Protein AF-A0A967L932-F1 (afdb_monomer_lite)

Radius of gyration: 12.05 Å; chains: 1; bounding box: 28×18×35 Å

Foldseek 3Di:
DCVDPVDPCVVHDDPQQQQLLAAFQTWRWDDDVVPDIWIWGRHDHRRDRDTHTDDDDDDDD

Secondary structure (DSSP, 8-state):
-TT-TTSTTTT---TTTGGGGS-TT-EEEEEETTTEEEEEEE-SPTTS--EEE--------

Structure (mmCIF, N/CA/C/O backbone):
data_AF-A0A967L932-F1
#
_entry.id   AF-A0A967L932-F1
#
loop_
_atom_site.group_PDB
_atom_site.id
_atom_site.type_symbol
_atom_site.label_atom_id
_atom_site.label_alt_id
_atom_site.label_comp_id
_atom_site.label_asym_id
_atom_site.label_entity_id
_atom_site.label_seq_id
_atom_site.pdbx_PDB_ins_code
_atom_site.Cartn_x
_atom_site.Cartn_y
_atom_site.Cartn_z
_atom_site.occupancy
_atom_site.B_iso_or_equiv
_atom_site.auth_seq_id
_atom_site.auth_comp_id
_atom_site.auth_asym_id
_atom_site.auth_atom_id
_atom_site.pdbx_PDB_model_num
ATOM 1 N N . GLY A 1 1 ? -5.600 -6.611 4.666 1.00 92.62 1 GLY A N 1
ATOM 2 C CA . GLY A 1 1 ? -7.007 -6.170 4.713 1.00 92.62 1 GLY A CA 1
ATOM 3 C C . GLY A 1 1 ? -7.414 -5.799 6.129 1.00 92.62 1 GLY A C 1
ATOM 4 O O . GLY A 1 1 ? -6.535 -5.695 6.977 1.00 92.62 1 GLY A O 1
ATOM 5 N N . PRO A 1 2 ? -8.712 -5.633 6.434 1.00 96.56 2 PRO A N 1
ATOM 6 C CA . PRO A 1 2 ? -9.166 -5.056 7.707 1.00 96.56 2 PRO A CA 1
ATOM 7 C C . PRO A 1 2 ? -8.940 -5.976 8.920 1.00 96.56 2 PRO A C 1
ATOM 9 O O . PRO A 1 2 ? -8.930 -5.517 10.052 1.00 96.56 2 PRO A O 1
ATOM 12 N N . ARG A 1 3 ? -8.709 -7.276 8.690 1.00 97.12 3 ARG A N 1
ATOM 13 C CA . ARG A 1 3 ? -8.404 -8.280 9.727 1.00 97.12 3 ARG A CA 1
ATOM 14 C C . ARG A 1 3 ? -6.906 -8.551 9.917 1.00 97.12 3 ARG A C 1
ATOM 16 O O . ARG A 1 3 ? -6.543 -9.397 10.722 1.00 97.12 3 ARG A O 1
ATOM 23 N N . ASP A 1 4 ? -6.048 -7.879 9.154 1.00 97.88 4 ASP A N 1
ATOM 24 C CA . ASP A 1 4 ? -4.596 -8.076 9.170 1.00 97.88 4 ASP A CA 1
ATOM 25 C C . ASP A 1 4 ? -3.920 -6.870 9.842 1.00 97.88 4 ASP A C 1
ATOM 27 O O . ASP A 1 4 ? -3.899 -5.803 9.224 1.00 97.88 4 ASP A O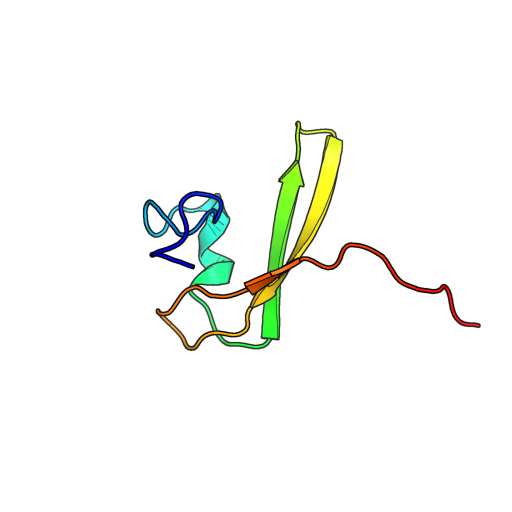 1
ATOM 31 N N . PRO A 1 5 ? -3.351 -7.013 11.057 1.00 98.06 5 PRO A N 1
ATOM 32 C CA . PRO A 1 5 ? -2.707 -5.918 11.788 1.00 98.06 5 PRO A CA 1
ATOM 33 C C . PRO A 1 5 ? -1.564 -5.214 11.048 1.00 98.06 5 PRO A C 1
ATOM 35 O O . PRO A 1 5 ? -1.263 -4.063 11.365 1.00 98.06 5 PRO A O 1
ATOM 38 N N . ALA A 1 6 ? -0.928 -5.868 10.071 1.00 97.56 6 ALA A N 1
ATOM 39 C CA . ALA A 1 6 ? 0.126 -5.261 9.259 1.00 97.56 6 ALA A CA 1
ATOM 40 C C . ALA A 1 6 ? -0.430 -4.412 8.102 1.00 97.56 6 ALA A C 1
ATOM 42 O O . ALA A 1 6 ? 0.290 -3.621 7.488 1.00 97.56 6 ALA A O 1
ATOM 43 N N . SER A 1 7 ? -1.715 -4.559 7.784 1.00 98.00 7 SER A N 1
ATOM 44 C CA . SER A 1 7 ? -2.347 -3.851 6.684 1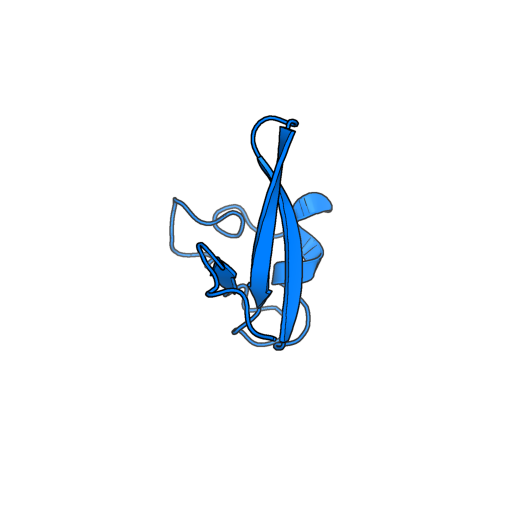.00 98.00 7 SER A CA 1
ATOM 45 C C . SER A 1 7 ? -2.690 -2.416 7.063 1.00 98.00 7 SER A C 1
ATOM 47 O O . SER A 1 7 ? -3.264 -2.141 8.115 1.00 98.00 7 SER A O 1
ATOM 49 N N . HIS A 1 8 ? -2.477 -1.489 6.130 1.00 97.94 8 HIS A N 1
ATOM 50 C CA . HIS A 1 8 ? -2.934 -0.108 6.294 1.00 97.94 8 HIS A CA 1
ATOM 51 C C . HIS A 1 8 ? -4.460 0.026 6.393 1.00 97.94 8 HIS A C 1
ATOM 53 O O . HIS A 1 8 ? -4.933 1.081 6.799 1.00 97.94 8 HIS A O 1
ATOM 59 N N . ALA A 1 9 ? -5.221 -1.016 6.052 1.00 98.06 9 ALA A N 1
ATOM 60 C CA . ALA A 1 9 ? -6.672 -1.057 6.203 1.00 98.06 9 ALA A CA 1
ATOM 61 C C . ALA A 1 9 ? -7.146 -1.536 7.591 1.00 98.06 9 ALA A C 1
ATOM 63 O O . ALA A 1 9 ? -8.336 -1.445 7.876 1.00 98.06 9 ALA A O 1
ATOM 64 N N . TYR A 1 10 ? -6.250 -2.034 8.458 1.00 98.19 10 TYR A N 1
ATOM 65 C CA . TYR A 1 10 ? -6.609 -2.611 9.765 1.00 98.19 10 TYR A CA 1
ATOM 66 C C . TYR A 1 10 ? -7.402 -1.652 10.661 1.00 98.19 10 TYR A C 1
ATOM 68 O O . TYR A 1 10 ? -8.294 -2.063 11.394 1.00 98.19 10 TYR A O 1
ATOM 76 N N . ARG A 1 11 ? -7.089 -0.352 10.589 1.00 97.38 11 ARG A N 1
ATOM 77 C CA . ARG A 1 11 ? -7.753 0.704 11.372 1.00 97.38 11 ARG A CA 1
ATOM 78 C C . ARG A 1 11 ? -8.847 1.446 10.595 1.00 97.38 11 ARG A C 1
ATOM 80 O O . ARG A 1 11 ? -9.239 2.534 11.001 1.00 97.38 11 ARG A O 1
ATOM 87 N N . GLY A 1 12 ? -9.322 0.877 9.490 1.00 97.31 12 GLY A N 1
ATOM 88 C CA . GLY A 1 12 ? -10.333 1.493 8.635 1.00 97.31 12 GLY A CA 1
ATOM 89 C C . GLY A 1 12 ? -9.778 2.508 7.631 1.00 97.31 12 GLY A C 1
ATOM 90 O O . GLY A 1 12 ? -8.567 2.612 7.397 1.00 97.31 12 GLY A O 1
ATOM 91 N N . GLU A 1 13 ? -10.700 3.215 6.979 1.00 97.88 13 GLU A N 1
ATOM 92 C CA . GLU A 1 13 ? -10.388 4.174 5.922 1.00 97.88 13 GLU A CA 1
ATOM 93 C C . GLU A 1 13 ? -9.817 5.480 6.493 1.00 97.88 13 GLU A C 1
ATOM 95 O O . GLU A 1 13 ? -10.274 6.025 7.496 1.00 97.88 13 GLU A O 1
ATOM 100 N N . THR A 1 14 ? -8.811 6.010 5.809 1.00 97.94 14 THR A N 1
ATOM 101 C CA . THR A 1 14 ? -8.193 7.315 6.031 1.00 97.94 14 THR A CA 1
ATOM 102 C C . THR A 1 14 ? -7.979 7.991 4.674 1.00 97.94 14 THR A C 1
ATOM 104 O O . THR A 1 14 ? -7.876 7.302 3.656 1.00 97.94 14 THR A O 1
ATOM 107 N N . PRO A 1 15 ? -7.787 9.323 4.616 1.00 97.81 15 PRO A N 1
ATOM 108 C CA . PRO A 1 15 ? -7.474 9.997 3.354 1.00 97.81 15 PRO A CA 1
ATOM 109 C C . PRO A 1 15 ? -6.269 9.391 2.619 1.00 97.81 15 PRO A C 1
ATOM 111 O O . PRO A 1 15 ? -6.256 9.328 1.394 1.00 97.81 15 PRO A O 1
ATOM 114 N N . ARG A 1 16 ? -5.274 8.887 3.367 1.00 97.00 16 ARG A N 1
ATOM 115 C CA . ARG A 1 16 ? -4.065 8.268 2.811 1.00 97.00 16 ARG A CA 1
ATOM 116 C C . ARG A 1 16 ? -4.338 6.925 2.136 1.00 97.00 16 ARG A C 1
ATOM 118 O O . ARG A 1 16 ? -3.698 6.640 1.132 1.00 97.00 16 ARG A O 1
ATOM 125 N N . ASN A 1 17 ? -5.183 6.069 2.711 1.00 97.94 17 ASN A N 1
ATOM 126 C CA . ASN A 1 17 ? -5.413 4.703 2.218 1.00 97.94 17 ASN A CA 1
ATOM 127 C C . ASN A 1 17 ? -6.723 4.553 1.428 1.00 97.94 17 ASN A C 1
ATOM 129 O O . ASN A 1 17 ? -7.018 3.441 1.007 1.00 97.94 17 ASN A O 1
ATOM 133 N N . ARG A 1 18 ? -7.476 5.640 1.200 1.00 97.88 18 ARG A N 1
ATOM 134 C CA . ARG A 1 18 ? -8.783 5.639 0.523 1.00 97.88 18 ARG A CA 1
ATOM 135 C C . ARG A 1 18 ? -8.806 4.823 -0.764 1.00 97.88 18 ARG A C 1
ATOM 137 O O . ARG A 1 18 ? -9.777 4.121 -1.017 1.00 97.88 18 ARG A O 1
ATOM 144 N N . SER A 1 19 ? -7.740 4.862 -1.567 1.00 97.44 19 SER A N 1
ATOM 145 C CA . SER A 1 19 ? -7.719 4.082 -2.807 1.00 97.44 19 SER A CA 1
ATOM 146 C C . SER A 1 19 ? -7.771 2.567 -2.576 1.00 97.44 19 SER A C 1
ATOM 148 O O . SER A 1 19 ? -8.300 1.878 -3.437 1.00 97.44 19 SER A O 1
ATOM 150 N N . MET A 1 20 ? -7.342 2.047 -1.414 1.00 97.94 20 MET A N 1
ATOM 151 C CA . MET A 1 20 ? -7.524 0.633 -1.039 1.00 97.94 20 MET A CA 1
ATOM 152 C C . MET A 1 20 ? -8.988 0.214 -0.886 1.00 97.94 20 MET A C 1
ATOM 154 O O . MET A 1 20 ? -9.265 -0.976 -0.959 1.00 97.94 20 MET A O 1
ATOM 158 N N . PHE A 1 21 ? -9.894 1.160 -0.633 1.00 98.19 21 PHE A N 1
ATOM 159 C CA . PHE A 1 21 ? -11.332 0.926 -0.452 1.00 98.19 21 PHE A CA 1
ATOM 160 C C . PHE A 1 21 ? -12.121 1.160 -1.752 1.00 98.19 21 PHE A C 1
ATOM 162 O O . PHE A 1 21 ? -13.342 1.007 -1.778 1.00 98.19 21 PHE A O 1
ATOM 169 N N . GLY A 1 22 ? -11.426 1.564 -2.821 1.00 96.69 22 GLY A N 1
ATOM 170 C CA . GLY A 1 22 ? -11.987 1.776 -4.148 1.00 96.69 22 GLY A CA 1
ATOM 171 C C . GLY A 1 22 ? -12.135 0.479 -4.957 1.00 96.69 22 GLY A C 1
ATOM 172 O O . GLY A 1 22 ? -12.050 -0.617 -4.408 1.00 96.69 22 GLY A O 1
ATOM 173 N N . PRO A 1 23 ? -12.369 0.586 -6.275 1.00 97.62 23 PRO A N 1
ATOM 174 C CA . PRO A 1 23 ? -12.562 -0.580 -7.131 1.00 97.62 23 PRO A CA 1
ATOM 175 C C . PRO A 1 23 ? -11.292 -1.435 -7.267 1.00 97.62 23 PRO A C 1
ATOM 177 O O . PRO A 1 23 ? -10.170 -0.918 -7.303 1.00 97.62 23 PRO A O 1
ATOM 180 N N . ARG A 1 24 ? -11.482 -2.752 -7.432 1.00 97.94 24 ARG A N 1
ATOM 181 C CA . ARG A 1 24 ? -10.419 -3.702 -7.797 1.00 97.94 24 ARG A CA 1
ATOM 182 C C . ARG A 1 24 ? -9.617 -3.217 -9.012 1.00 97.94 24 ARG A C 1
ATOM 184 O O . ARG A 1 24 ? -10.171 -2.655 -9.955 1.00 97.94 24 ARG A O 1
ATOM 191 N N . GLY A 1 25 ? -8.308 -3.444 -8.991 1.00 97.50 25 GLY A N 1
ATOM 192 C CA . GLY A 1 25 ? -7.368 -2.970 -10.011 1.00 97.50 25 GLY A CA 1
ATOM 193 C C . GLY A 1 25 ? -6.851 -1.544 -9.792 1.00 97.50 25 GLY A C 1
ATOM 194 O O . GLY A 1 25 ? -5.884 -1.153 -10.444 1.00 97.50 25 GLY A O 1
ATOM 195 N N . ALA A 1 26 ? -7.421 -0.775 -8.856 1.00 97.69 26 ALA A N 1
ATOM 196 C CA . ALA A 1 26 ? -6.859 0.515 -8.472 1.00 97.69 26 ALA A CA 1
ATOM 197 C C . ALA A 1 26 ? -5.456 0.363 -7.860 1.00 97.69 26 ALA A C 1
ATOM 199 O O . ALA A 1 26 ? -5.119 -0.655 -7.248 1.00 97.69 26 ALA A O 1
ATOM 200 N N . LEU A 1 27 ? -4.644 1.415 -7.984 1.00 98.25 27 LEU A N 1
ATOM 201 C CA . LEU A 1 27 ? -3.341 1.483 -7.33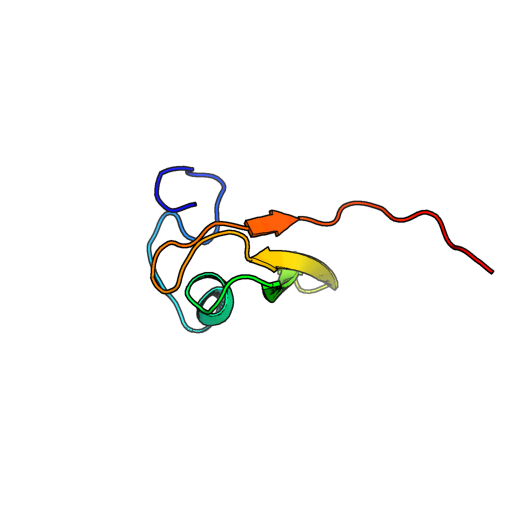6 1.00 98.25 27 LEU A CA 1
ATOM 202 C C . LEU A 1 27 ? -3.445 2.179 -5.979 1.00 98.25 27 LEU A C 1
ATOM 204 O O . LEU A 1 27 ? -3.921 3.311 -5.849 1.00 98.25 27 LEU A O 1
ATOM 208 N N . TYR A 1 28 ? -2.925 1.511 -4.957 1.00 98.44 28 TYR A N 1
ATOM 209 C CA . TYR A 1 28 ? -2.638 2.110 -3.667 1.00 98.44 28 TYR A CA 1
ATOM 210 C C . TYR A 1 28 ? -1.136 2.341 -3.520 1.00 98.44 28 TYR A C 1
ATOM 212 O O . TYR A 1 28 ? -0.365 1.428 -3.211 1.00 98.44 28 TYR A O 1
ATOM 220 N N . VAL A 1 29 ? -0.729 3.589 -3.755 1.00 98.31 29 VAL A N 1
ATOM 221 C CA . VAL A 1 29 ? 0.667 4.026 -3.701 1.00 98.31 29 VAL A CA 1
ATOM 222 C C . VAL A 1 29 ? 0.877 4.931 -2.494 1.00 98.31 29 VAL A C 1
ATOM 224 O O . VAL A 1 29 ? 0.117 5.871 -2.273 1.00 98.31 29 VAL A O 1
ATOM 227 N N . TYR A 1 30 ? 1.919 4.667 -1.706 1.00 97.88 30 TYR A N 1
ATOM 228 C CA . TYR A 1 30 ? 2.260 5.491 -0.546 1.00 97.88 30 TYR A CA 1
ATOM 229 C C . TYR A 1 30 ? 3.772 5.669 -0.380 1.00 97.88 30 TYR A C 1
ATOM 231 O O . TYR A 1 30 ? 4.566 4.875 -0.887 1.00 97.88 30 TYR A O 1
ATOM 239 N N . ARG A 1 31 ? 4.173 6.700 0.379 1.00 97.75 31 ARG A N 1
ATOM 240 C CA . ARG A 1 31 ? 5.564 6.894 0.817 1.00 97.75 31 ARG A CA 1
ATOM 241 C C . ARG A 1 31 ? 5.875 6.060 2.055 1.00 97.75 31 ARG A C 1
ATOM 243 O O . ARG A 1 31 ? 5.249 6.250 3.097 1.00 97.75 31 ARG A O 1
ATOM 250 N N . SER A 1 32 ? 6.856 5.172 1.957 1.00 96.81 32 SER A N 1
ATOM 251 C CA . SER A 1 32 ? 7.477 4.488 3.091 1.00 96.81 32 SER A CA 1
ATOM 252 C C . SER A 1 32 ? 8.686 5.292 3.571 1.00 96.81 32 SER A C 1
ATOM 254 O O . SER A 1 32 ? 9.519 5.702 2.757 1.00 96.81 32 SER A O 1
ATOM 256 N N . TYR A 1 33 ? 8.738 5.583 4.875 1.00 96.50 33 TYR A N 1
AT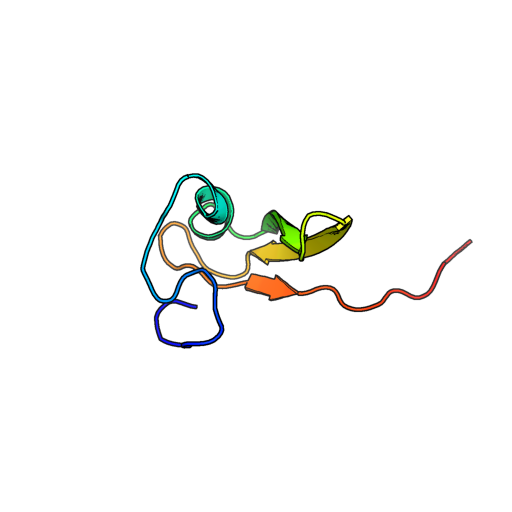OM 257 C CA . TYR A 1 33 ? 9.756 6.435 5.516 1.00 96.50 33 TYR A CA 1
ATOM 258 C C . TYR A 1 33 ? 9.954 7.814 4.858 1.00 96.50 33 TYR A C 1
ATOM 260 O O . TYR A 1 33 ? 11.007 8.426 4.977 1.00 96.50 33 TYR A O 1
ATOM 268 N N . GLY A 1 34 ? 8.962 8.299 4.105 1.00 96.50 34 GLY A N 1
ATOM 269 C CA . GLY A 1 34 ? 9.078 9.536 3.332 1.00 96.50 34 GLY A CA 1
ATOM 270 C C . GLY A 1 34 ? 9.993 9.454 2.103 1.00 96.50 34 GLY A C 1
ATOM 271 O O . GLY A 1 34 ? 10.008 10.415 1.336 1.00 96.50 34 GLY A O 1
ATOM 272 N N . ILE A 1 35 ? 10.688 8.332 1.858 1.00 97.88 35 ILE A N 1
ATOM 273 C CA . ILE A 1 35 ? 11.756 8.205 0.841 1.00 97.88 35 ILE A CA 1
ATOM 274 C C . ILE A 1 35 ? 11.487 7.162 -0.258 1.00 97.88 35 ILE A C 1
ATOM 276 O O . ILE A 1 35 ? 11.861 7.386 -1.411 1.00 97.88 35 ILE A O 1
ATOM 280 N N . HIS A 1 36 ? 10.771 6.077 0.042 1.00 97.88 36 HIS A N 1
ATOM 281 C CA . HIS A 1 36 ? 10.465 5.022 -0.931 1.00 97.88 36 HIS A CA 1
ATOM 282 C C . HIS A 1 36 ? 8.996 5.054 -1.332 1.00 97.88 36 HIS A C 1
ATOM 284 O O . HIS A 1 36 ? 8.129 5.301 -0.498 1.00 97.88 36 HIS A O 1
ATOM 290 N N . TRP A 1 37 ? 8.696 4.780 -2.598 1.00 98.19 37 TRP A N 1
ATOM 291 C CA . TRP A 1 37 ? 7.327 4.517 -3.031 1.00 98.19 37 TRP A CA 1
ATOM 292 C C . TRP A 1 37 ? 7.035 3.023 -2.919 1.00 98.19 37 TRP A C 1
ATOM 294 O O . TRP A 1 37 ? 7.804 2.202 -3.411 1.00 98.19 37 TRP A O 1
ATOM 304 N N . CYS A 1 38 ? 5.918 2.679 -2.286 1.00 98.38 38 CYS A N 1
ATOM 305 C CA . CYS A 1 38 ? 5.392 1.320 -2.256 1.00 98.38 38 CYS A CA 1
ATOM 306 C C . CYS A 1 38 ? 4.079 1.295 -3.031 1.00 98.38 38 CYS A C 1
ATOM 308 O O . CYS A 1 38 ? 3.176 2.075 -2.721 1.00 98.38 38 CYS A O 1
ATOM 310 N N . MET A 1 39 ? 3.981 0.411 -4.023 1.00 98.69 39 MET A N 1
ATOM 311 C CA . MET A 1 39 ? 2.820 0.291 -4.901 1.00 98.69 39 MET A CA 1
ATOM 312 C C . MET A 1 39 ? 2.086 -1.018 -4.648 1.00 98.69 39 MET A C 1
ATOM 314 O O . MET A 1 39 ? 2.671 -2.097 -4.727 1.00 98.69 39 MET A O 1
ATOM 318 N N . ASN A 1 40 ? 0.791 -0.911 -4.379 1.00 98.62 40 ASN A N 1
ATOM 319 C CA . ASN A 1 40 ? -0.091 -2.044 -4.162 1.00 98.62 40 ASN A CA 1
ATOM 320 C C . ASN A 1 40 ? -1.201 -2.027 -5.210 1.00 98.62 40 ASN A C 1
ATOM 322 O O . ASN A 1 40 ? -1.682 -0.952 -5.572 1.00 98.62 40 ASN A O 1
ATOM 326 N N . VAL A 1 41 ? -1.633 -3.203 -5.650 1.00 98.62 41 VAL A N 1
ATOM 327 C CA . VAL A 1 41 ? -2.811 -3.368 -6.510 1.00 98.62 41 VAL A CA 1
ATOM 328 C C . VAL A 1 41 ? -3.977 -3.806 -5.638 1.00 98.62 41 VAL A C 1
ATOM 330 O O . VAL A 1 41 ? -3.854 -4.791 -4.910 1.00 98.62 41 VAL A O 1
ATOM 333 N N . VAL A 1 42 ? -5.089 -3.076 -5.689 1.00 98.56 42 VAL A N 1
ATOM 334 C CA . VAL A 1 42 ? -6.316 -3.415 -4.958 1.00 98.56 42 VAL A CA 1
ATOM 335 C C . VAL A 1 42 ? -6.954 -4.655 -5.572 1.00 98.56 42 VAL A C 1
ATOM 337 O O . VAL A 1 42 ? -7.119 -4.742 -6.788 1.00 98.56 42 VAL A O 1
ATOM 340 N N . THR A 1 43 ? -7.302 -5.621 -4.731 1.00 98.38 43 THR A N 1
ATOM 341 C CA . THR A 1 43 ? -7.851 -6.924 -5.128 1.00 98.38 43 THR A CA 1
ATOM 342 C C . THR A 1 43 ? -9.258 -7.175 -4.601 1.00 98.38 43 THR A C 1
ATOM 344 O O . THR A 1 43 ? -9.937 -8.053 -5.127 1.00 98.38 43 THR A O 1
ATOM 347 N N . GLY A 1 44 ? -9.685 -6.432 -3.578 1.00 96.75 44 GLY A N 1
ATOM 348 C CA . GLY A 1 44 ? -11.034 -6.521 -3.027 1.00 96.75 44 GLY A CA 1
ATOM 349 C C . GLY A 1 44 ? -12.052 -5.677 -3.793 1.00 96.75 44 GLY A C 1
ATOM 350 O O . GLY A 1 44 ? -11.697 -4.882 -4.668 1.00 96.75 44 GLY A O 1
ATOM 351 N N . ASP A 1 45 ? -13.326 -5.877 -3.465 1.00 96.94 45 ASP A N 1
ATOM 352 C CA . ASP A 1 45 ? -14.423 -5.061 -3.981 1.00 96.94 45 ASP A CA 1
ATOM 353 C C . ASP A 1 45 ? -14.504 -3.697 -3.288 1.00 96.94 45 ASP A C 1
ATOM 355 O O . ASP A 1 45 ? -13.842 -3.447 -2.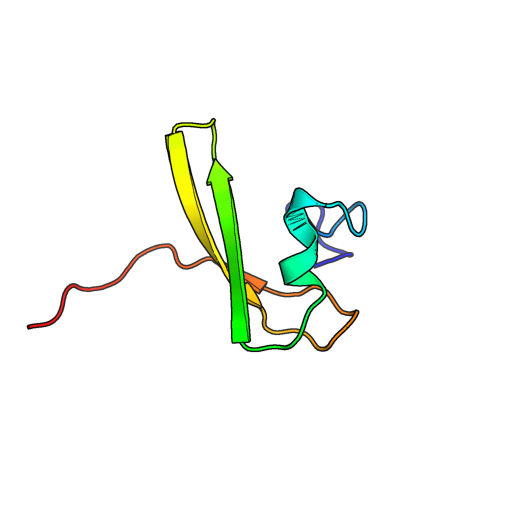281 1.00 96.94 45 ASP A O 1
ATOM 359 N N . ILE A 1 46 ? -15.326 -2.796 -3.834 1.00 97.62 46 ILE A N 1
ATOM 360 C CA . ILE A 1 46 ? -15.550 -1.471 -3.242 1.00 97.62 46 ILE A CA 1
ATOM 361 C C . ILE A 1 46 ? -16.025 -1.649 -1.793 1.00 97.62 46 ILE A C 1
ATOM 363 O O . ILE A 1 46 ? -17.013 -2.334 -1.536 1.00 97.62 46 ILE A O 1
ATOM 367 N N . GLY A 1 47 ? -15.317 -1.018 -0.855 1.00 96.06 47 GLY A N 1
ATOM 368 C CA . GLY A 1 47 ? -15.582 -1.129 0.581 1.00 96.06 47 GLY A CA 1
ATOM 369 C C . GLY A 1 47 ? -14.971 -2.352 1.281 1.00 96.06 47 GLY A C 1
ATOM 370 O O . GLY A 1 47 ? -14.992 -2.386 2.511 1.00 96.06 47 GLY A O 1
ATOM 371 N N . ASP A 1 48 ? -14.374 -3.306 0.555 1.00 96.75 48 ASP A N 1
ATOM 372 C CA . ASP A 1 48 ? -13.626 -4.442 1.119 1.00 96.75 48 ASP A CA 1
ATOM 373 C C . ASP A 1 48 ? -12.117 -4.303 0.834 1.00 96.75 48 ASP A C 1
ATOM 375 O O . ASP A 1 48 ? -11.609 -4.773 -0.189 1.00 96.75 48 ASP A O 1
ATOM 379 N N . PRO A 1 49 ? -11.353 -3.636 1.716 1.00 97.69 49 PRO A N 1
ATOM 380 C CA . PRO A 1 49 ? -9.984 -3.257 1.412 1.00 97.69 49 PRO A CA 1
ATOM 381 C C . PRO A 1 49 ? -9.032 -4.454 1.483 1.00 97.69 49 PRO A C 1
ATOM 383 O O . PRO A 1 49 ? -8.575 -4.877 2.552 1.00 97.69 49 PRO A O 1
ATOM 386 N N . SER A 1 50 ? -8.639 -4.942 0.313 1.00 97.88 50 SER A N 1
ATOM 387 C CA . SER A 1 50 ? -7.586 -5.941 0.129 1.00 97.88 50 SER A CA 1
ATOM 388 C C . SER A 1 50 ? -6.672 -5.515 -1.014 1.00 97.88 50 SER A C 1
ATOM 390 O O . SER A 1 50 ? -7.141 -4.979 -2.014 1.00 97.88 50 SER A O 1
ATOM 392 N N . ALA A 1 51 ? -5.359 -5.696 -0.856 1.00 98.19 51 ALA A N 1
ATOM 393 C CA . ALA A 1 51 ? -4.384 -5.320 -1.873 1.00 98.19 51 ALA A CA 1
ATOM 394 C C . ALA A 1 51 ? -3.116 -6.179 -1.793 1.00 98.19 51 ALA A C 1
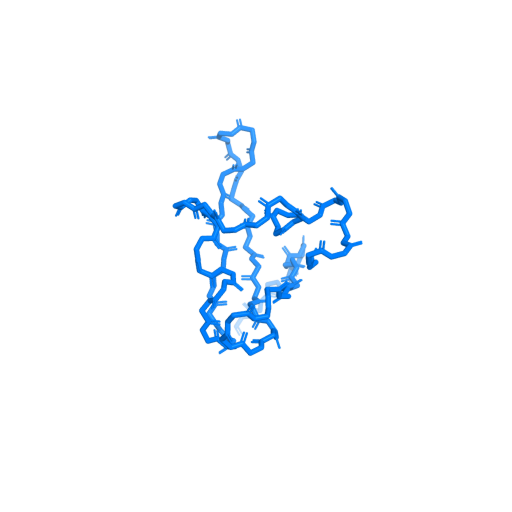ATOM 396 O O . ALA A 1 51 ? -2.795 -6.722 -0.733 1.00 98.19 51 ALA A O 1
ATOM 397 N N . VAL A 1 52 ? -2.379 -6.248 -2.900 1.00 98.50 52 VAL A N 1
ATOM 398 C CA . VAL A 1 52 ? -1.100 -6.964 -3.015 1.00 98.50 52 VAL A CA 1
ATOM 399 C C . VAL A 1 52 ? 0.022 -5.971 -3.296 1.00 98.50 52 VAL A C 1
ATOM 401 O O . VAL A 1 52 ? -0.067 -5.192 -4.242 1.00 98.50 52 VAL A O 1
ATOM 404 N N . LEU A 1 53 ? 1.086 -6.015 -2.492 1.00 98.62 53 LEU A N 1
ATOM 405 C CA . LEU A 1 53 ? 2.291 -5.206 -2.683 1.00 98.62 53 LEU A CA 1
ATOM 406 C C . LEU A 1 53 ? 3.151 -5.784 -3.809 1.00 98.62 53 LEU A C 1
ATOM 408 O O . LEU A 1 53 ? 3.577 -6.939 -3.736 1.00 98.62 53 LEU A O 1
ATOM 412 N N . LEU A 1 54 ? 3.496 -4.956 -4.793 1.00 98.31 54 LEU A N 1
ATOM 413 C CA . LEU A 1 54 ? 4.542 -5.302 -5.747 1.00 98.31 54 LEU A CA 1
ATOM 414 C C . LEU A 1 54 ? 5.907 -5.059 -5.105 1.00 98.31 54 LEU A C 1
ATOM 416 O O . LEU A 1 54 ? 6.224 -3.946 -4.687 1.00 98.31 54 LEU A O 1
ATOM 420 N N . ARG A 1 55 ? 6.704 -6.123 -5.001 1.00 98.38 55 ARG A N 1
ATOM 421 C CA . ARG A 1 55 ? 7.998 -6.102 -4.296 1.00 98.38 55 ARG A CA 1
ATOM 422 C C . ARG A 1 55 ? 9.200 -6.138 -5.229 1.00 98.38 55 ARG A C 1
ATOM 424 O O . ARG A 1 55 ? 10.273 -5.697 -4.839 1.00 98.38 55 ARG A O 1
ATOM 431 N N . ALA A 1 56 ? 9.017 -6.671 -6.429 1.00 97.81 56 ALA A N 1
ATOM 432 C CA . ALA A 1 56 ? 10.027 -6.746 -7.468 1.00 97.81 56 ALA A CA 1
ATOM 433 C C . ALA A 1 56 ? 9.339 -6.912 -8.826 1.00 97.81 56 ALA A C 1
ATOM 435 O O . ALA A 1 56 ? 8.198 -7.369 -8.906 1.00 97.81 56 ALA A O 1
ATOM 436 N N . GLY A 1 57 ? 10.059 -6.563 -9.882 1.00 95.81 57 GLY A N 1
ATOM 437 C CA . GLY A 1 57 ? 9.721 -6.885 -11.258 1.00 95.81 57 GLY A CA 1
ATOM 438 C C . GLY A 1 57 ? 11.010 -7.212 -11.994 1.00 95.81 57 GLY A C 1
ATOM 439 O O . GLY A 1 57 ? 12.076 -6.721 -11.619 1.00 95.81 57 GLY A O 1
ATOM 440 N N . ILE A 1 58 ? 10.918 -8.057 -13.012 1.00 97.75 58 ILE A N 1
ATOM 441 C CA . ILE A 1 58 ? 12.034 -8.303 -13.919 1.00 97.75 58 ILE A CA 1
ATOM 442 C C . ILE A 1 58 ? 11.926 -7.246 -15.020 1.00 97.75 58 ILE A C 1
ATOM 444 O O . ILE A 1 58 ? 10.884 -7.186 -15.676 1.00 97.75 58 ILE A O 1
ATOM 448 N N . PRO A 1 59 ? 12.941 -6.389 -15.212 1.00 96.31 59 PRO A N 1
ATOM 449 C CA . PRO A 1 59 ? 12.966 -5.481 -16.348 1.00 96.31 59 PRO A CA 1
ATOM 450 C C . PRO A 1 59 ? 12.865 -6.278 -17.649 1.00 96.31 59 PRO A C 1
ATOM 452 O O . PRO A 1 59 ? 13.584 -7.258 -17.840 1.00 96.31 59 PRO A O 1
ATOM 455 N N . THR A 1 60 ? 11.953 -5.865 -18.520 1.00 94.94 60 THR A N 1
ATOM 456 C CA . THR A 1 60 ? 11.778 -6.435 -19.860 1.00 94.94 60 THR A CA 1
ATOM 457 C C . THR A 1 60 ? 12.161 -5.388 -20.900 1.00 94.94 60 THR A C 1
ATOM 459 O O . THR A 1 60 ? 12.243 -4.200 -20.578 1.00 94.94 60 THR A O 1
ATOM 462 N N . VAL A 1 61 ? 12.471 -5.853 -22.109 1.00 80.56 61 VAL A N 1
ATOM 463 C CA . VAL A 1 61 ? 12.915 -5.042 -23.251 1.00 80.56 61 VAL A CA 1
ATOM 464 C C . VAL A 1 61 ? 11.826 -4.932 -24.303 1.00 80.56 61 VAL A C 1
ATOM 466 O O . VAL A 1 61 ? 11.043 -5.902 -24.425 1.00 80.56 61 VAL A O 1
#

pLDDT: mean 97.29, std 2.38, range [80.56, 98.69]

Sequence (61 aa):
GPRDPASHAYRGETPRNRSMFGPRGALYVYRSYGIHWCMNVVTGDIGDPSAVLLRAGIPTV